Protein AF-A0A150WPD0-F1 (afdb_monomer_lite)

Sequence (134 aa):
MKTRVLIVDDDPDNLEFLSEYIASEDVEIHSVRSEEEALRSLRTQRFSVAFSISSDLQRLKGKVDVFLRLTHPTQPLPHFREPLSSVIGFAELLREGDLSPTEQKKATEVILRNAGVLWRLIGGEKSPPSIGSN

Secondary structure (DSSP, 8-state):
--EEEEEEES-HHHHHHHHHHH--TTEEEEEESSHHHHHHHHHHS--SEEEEE-S-TTTHHHHHHHHHHHH-TTSPPHHHHHHHHHHHHHHHHHHH--S-HHHHHHHHHHHHHHHHHHHHHTT--SS-------

Structure (mmCIF, N/CA/C/O backbone):
data_AF-A0A150WPD0-F1
#
_entry.id   AF-A0A150WPD0-F1
#
loop_
_atom_site.group_PDB
_atom_site.id
_atom_site.type_symbol
_atom_site.label_atom_id
_atom_site.label_alt_id
_atom_site.label_comp_id
_atom_site.label_asym_id
_atom_site.label_entity_id
_atom_site.label_seq_id
_atom_site.pdbx_PDB_ins_code
_atom_site.Cartn_x
_atom_site.Cartn_y
_atom_site.Cartn_z
_atom_site.occupancy
_atom_site.B_iso_or_equiv
_atom_site.auth_seq_id
_atom_site.auth_comp_id
_atom_site.auth_asym_id
_atom_site.auth_atom_id
_atom_site.pdbx_PDB_model_num
ATOM 1 N N . MET A 1 1 ? -6.346 1.572 -28.287 1.00 64.88 1 MET A N 1
ATOM 2 C CA . MET A 1 1 ? -4.883 1.738 -28.458 1.00 64.88 1 MET A CA 1
ATOM 3 C C . MET A 1 1 ? -4.259 1.214 -27.180 1.00 64.88 1 MET A C 1
ATOM 5 O O . MET A 1 1 ? -4.684 1.677 -26.132 1.00 64.88 1 MET A O 1
ATOM 9 N N . LYS A 1 2 ? -3.365 0.219 -27.241 1.00 77.06 2 LYS A N 1
ATOM 10 C CA . LYS A 1 2 ? -2.828 -0.397 -26.019 1.00 77.06 2 LYS A CA 1
ATOM 11 C C . LYS A 1 2 ? -1.873 0.553 -25.297 1.00 77.06 2 LYS A C 1
ATOM 13 O O . LYS A 1 2 ? -1.066 1.232 -25.935 1.00 77.06 2 LYS A O 1
ATOM 18 N N . THR A 1 3 ? -1.976 0.603 -23.977 1.00 79.56 3 THR A N 1
ATOM 19 C CA . THR A 1 3 ? -1.080 1.359 -23.105 1.00 79.56 3 THR A CA 1
ATOM 20 C C . THR A 1 3 ? 0.218 0.581 -22.953 1.00 79.56 3 THR A C 1
ATOM 22 O O . THR A 1 3 ? 0.228 -0.499 -22.371 1.00 79.56 3 THR A O 1
ATOM 25 N N . ARG A 1 4 ? 1.316 1.128 -23.481 1.00 82.31 4 ARG A N 1
ATOM 26 C CA . ARG A 1 4 ? 2.648 0.531 -23.348 1.00 82.31 4 ARG A CA 1
ATOM 27 C C . ARG A 1 4 ? 3.304 0.932 -22.036 1.00 82.31 4 ARG A C 1
ATOM 29 O O . ARG A 1 4 ? 3.493 2.127 -21.788 1.00 82.31 4 ARG A O 1
ATOM 36 N N . VAL A 1 5 ? 3.683 -0.062 -21.246 1.00 84.50 5 VAL A N 1
ATOM 37 C CA . VAL A 1 5 ? 4.271 0.093 -19.917 1.00 84.50 5 VAL A CA 1
ATOM 38 C C . VAL A 1 5 ? 5.663 -0.528 -19.898 1.00 84.50 5 VAL A C 1
ATOM 40 O O . VAL A 1 5 ? 5.812 -1.697 -20.230 1.00 84.50 5 VAL A O 1
ATOM 43 N N . LEU A 1 6 ? 6.672 0.245 -19.497 1.00 82.88 6 LEU A N 1
ATOM 44 C CA . LEU A 1 6 ? 8.021 -0.253 -19.216 1.00 82.88 6 LEU A CA 1
ATOM 45 C C . LEU A 1 6 ? 8.162 -0.513 -17.712 1.00 82.88 6 LEU A C 1
ATOM 47 O O . LEU A 1 6 ? 7.927 0.407 -16.931 1.00 82.88 6 LEU A O 1
ATOM 51 N N . ILE A 1 7 ? 8.574 -1.711 -17.306 1.00 83.00 7 ILE A N 1
ATOM 52 C CA . ILE A 1 7 ? 8.912 -2.047 -15.915 1.00 83.00 7 ILE A CA 1
ATOM 53 C C . ILE A 1 7 ? 10.413 -2.317 -15.825 1.00 83.00 7 ILE A C 1
ATOM 55 O O . ILE A 1 7 ? 10.939 -3.077 -16.629 1.00 83.00 7 ILE A O 1
ATOM 59 N N . VAL A 1 8 ? 11.097 -1.696 -14.865 1.00 78.38 8 VAL A N 1
ATOM 60 C CA . VAL A 1 8 ? 12.533 -1.872 -14.610 1.00 78.38 8 VAL A CA 1
ATOM 61 C C . VAL A 1 8 ? 12.721 -2.337 -13.170 1.00 78.38 8 VAL A C 1
ATOM 63 O O . VAL A 1 8 ? 12.457 -1.555 -12.258 1.00 78.38 8 VAL A O 1
ATOM 66 N N . ASP A 1 9 ? 13.169 -3.571 -12.966 1.00 79.25 9 ASP A N 1
ATOM 67 C CA . ASP A 1 9 ? 13.458 -4.148 -11.642 1.00 79.25 9 ASP A CA 1
ATOM 68 C C . ASP A 1 9 ? 14.550 -5.214 -11.789 1.00 79.25 9 ASP A C 1
ATOM 70 O O . ASP A 1 9 ? 14.498 -6.029 -12.711 1.00 79.25 9 ASP A O 1
ATOM 74 N N . ASP A 1 10 ? 15.568 -5.183 -10.934 1.00 78.56 10 ASP A N 1
ATOM 75 C CA . ASP A 1 10 ? 16.673 -6.143 -10.970 1.00 78.56 10 ASP A CA 1
ATOM 76 C C . ASP A 1 10 ? 16.254 -7.544 -10.485 1.00 78.56 10 ASP A C 1
ATOM 78 O O . ASP A 1 10 ? 16.844 -8.556 -10.911 1.00 78.56 10 ASP A O 1
ATOM 82 N N . ASP A 1 11 ? 15.189 -7.607 -9.684 1.00 79.31 11 ASP A N 1
ATOM 83 C CA . ASP A 1 11 ? 14.575 -8.817 -9.155 1.00 79.31 11 ASP A CA 1
ATOM 84 C C . ASP A 1 11 ? 13.527 -9.400 -10.135 1.00 79.31 11 ASP A C 1
ATOM 86 O O . ASP A 1 11 ? 12.504 -8.770 -10.433 1.00 79.31 11 ASP A O 1
ATOM 90 N N . PRO A 1 12 ? 13.753 -10.616 -10.670 1.00 82.62 12 PRO A N 1
ATOM 91 C CA . PRO A 1 12 ? 12.824 -11.249 -11.600 1.00 82.62 12 PRO A CA 1
ATOM 92 C C . PRO A 1 12 ? 11.469 -11.595 -10.965 1.00 82.62 12 PRO A C 1
ATOM 94 O O . PRO A 1 12 ? 10.465 -11.555 -11.678 1.00 82.62 12 PRO A O 1
ATOM 97 N N . ASP A 1 13 ? 11.420 -11.870 -9.659 1.00 79.06 13 ASP A N 1
ATOM 98 C CA . ASP A 1 13 ? 10.180 -12.243 -8.972 1.00 79.06 13 ASP A CA 1
ATOM 99 C C . ASP A 1 13 ? 9.231 -11.032 -8.900 1.00 79.06 13 ASP A C 1
ATOM 101 O O . ASP A 1 13 ? 8.017 -11.153 -9.089 1.00 79.06 13 ASP A O 1
ATOM 105 N N . ASN A 1 14 ? 9.785 -9.827 -8.722 1.00 73.56 14 ASN A N 1
ATOM 106 C CA . ASN A 1 14 ? 9.021 -8.579 -8.764 1.00 73.56 14 ASN A CA 1
ATOM 107 C C . ASN A 1 14 ? 8.472 -8.289 -10.165 1.00 73.56 14 ASN A C 1
ATOM 109 O O . ASN A 1 14 ? 7.339 -7.816 -10.300 1.00 73.56 14 ASN A O 1
ATOM 113 N N . LEU A 1 15 ? 9.262 -8.560 -11.211 1.00 81.75 15 LEU A N 1
ATOM 114 C CA . LEU A 1 15 ? 8.817 -8.388 -12.594 1.00 81.75 15 LEU A CA 1
ATOM 115 C C . LEU A 1 15 ? 7.657 -9.322 -12.925 1.00 81.75 15 LEU A C 1
ATOM 117 O O . LEU A 1 15 ? 6.704 -8.876 -13.562 1.00 81.75 15 LEU A O 1
ATOM 121 N N . GLU A 1 16 ? 7.726 -10.582 -12.504 1.00 80.75 16 GLU A N 1
ATOM 122 C CA . GLU A 1 16 ? 6.664 -11.566 -12.714 1.00 80.75 16 GLU A CA 1
ATOM 123 C C . GLU A 1 16 ? 5.392 -11.159 -11.967 1.00 80.75 16 GLU A C 1
ATOM 125 O O . GLU A 1 16 ? 4.352 -10.952 -12.596 1.00 80.75 16 GLU A O 1
ATOM 130 N N . PHE A 1 17 ? 5.505 -10.904 -10.659 1.00 74.38 17 PHE A N 1
ATOM 131 C CA . PHE A 1 17 ? 4.385 -10.472 -9.825 1.00 74.38 17 PHE A CA 1
ATOM 132 C C . PHE A 1 17 ? 3.700 -9.218 -10.377 1.00 74.38 17 PHE A C 1
ATOM 134 O O . PHE A 1 17 ? 2.474 -9.165 -10.500 1.00 74.38 17 PHE A O 1
ATOM 141 N N . LEU A 1 18 ? 4.482 -8.192 -10.728 1.00 70.12 18 LEU A N 1
ATOM 142 C CA . LEU A 1 18 ? 3.914 -6.952 -11.237 1.00 70.12 18 LEU A CA 1
ATOM 143 C C . LEU A 1 18 ? 3.288 -7.172 -12.613 1.00 70.12 18 LEU A C 1
ATOM 145 O O . LEU A 1 18 ? 2.188 -6.676 -12.843 1.00 70.12 18 LEU A O 1
ATOM 149 N N . SER A 1 19 ? 3.934 -7.943 -13.493 1.00 79.06 19 SER A N 1
ATOM 150 C CA . SER A 1 19 ? 3.404 -8.236 -14.828 1.00 79.06 19 SER A CA 1
ATOM 151 C C . SER A 1 19 ? 2.053 -8.944 -14.761 1.00 79.06 19 SER A C 1
ATOM 153 O O . SER A 1 19 ? 1.144 -8.556 -15.489 1.00 79.06 19 SER A O 1
ATOM 155 N N . GLU A 1 20 ? 1.890 -9.920 -13.866 1.00 75.56 20 GLU A N 1
ATOM 156 C CA . GLU A 1 20 ? 0.604 -10.583 -13.623 1.00 75.56 20 GLU A CA 1
ATOM 157 C C . GLU A 1 20 ? -0.438 -9.621 -13.047 1.00 75.56 20 GLU A C 1
ATOM 159 O O . GLU A 1 20 ? -1.582 -9.593 -13.500 1.00 75.56 20 GLU A O 1
ATOM 164 N N . TYR A 1 21 ? -0.043 -8.797 -12.075 1.00 70.25 21 TYR A N 1
ATOM 165 C CA . TYR A 1 21 ? -0.955 -7.885 -11.391 1.00 70.25 21 TYR A CA 1
ATOM 166 C C . TYR A 1 21 ? -1.514 -6.789 -12.308 1.00 70.25 21 TYR A C 1
ATOM 168 O O . TYR A 1 21 ? -2.655 -6.357 -12.137 1.00 70.25 21 TYR A O 1
ATOM 176 N N . ILE A 1 22 ? -0.720 -6.329 -13.281 1.00 67.31 22 ILE A N 1
ATOM 177 C CA . ILE A 1 22 ? -1.114 -5.267 -14.220 1.00 67.31 22 ILE A CA 1
ATOM 178 C C . ILE A 1 22 ? -1.530 -5.789 -15.604 1.00 67.31 22 ILE A C 1
ATOM 180 O O . ILE A 1 22 ? -1.863 -4.988 -16.486 1.00 67.31 22 ILE A O 1
ATOM 184 N N . ALA A 1 23 ? -1.526 -7.110 -15.812 1.00 74.69 23 ALA A N 1
ATOM 185 C CA . ALA A 1 23 ? -1.938 -7.726 -17.065 1.00 74.69 23 ALA A CA 1
ATOM 186 C C . ALA A 1 23 ? -3.408 -7.408 -17.376 1.00 74.69 23 ALA A C 1
ATOM 188 O O . ALA A 1 23 ? -4.319 -7.682 -16.597 1.00 74.69 23 ALA A O 1
ATOM 189 N N . SER A 1 24 ? -3.652 -6.836 -18.553 1.00 78.06 24 SER A N 1
ATOM 190 C CA . SER A 1 24 ? -4.996 -6.610 -19.088 1.00 78.06 24 SER A CA 1
ATOM 191 C C . SER A 1 24 ? -4.950 -6.532 -20.613 1.00 78.06 24 SER A C 1
ATOM 193 O O . SER A 1 24 ? -3.890 -6.306 -21.198 1.00 78.06 24 SER A O 1
ATOM 195 N N . GLU A 1 25 ? -6.093 -6.712 -21.281 1.00 77.00 25 GLU A N 1
ATOM 196 C CA . GLU A 1 25 ? -6.158 -6.743 -22.753 1.00 77.00 25 GLU A CA 1
ATOM 197 C C . GLU A 1 25 ? -5.642 -5.450 -23.409 1.00 77.00 25 GLU A C 1
ATOM 199 O O . GLU A 1 25 ? -5.062 -5.489 -24.503 1.00 77.00 25 GLU A O 1
ATOM 204 N N . ASP A 1 26 ? -5.788 -4.324 -22.709 1.00 81.94 26 ASP A N 1
ATOM 205 C CA . ASP A 1 26 ? -5.415 -2.985 -23.161 1.00 81.94 26 ASP A CA 1
ATOM 206 C C . ASP A 1 26 ? -4.010 -2.546 -22.730 1.00 81.94 26 ASP A C 1
ATOM 208 O O . ASP A 1 26 ? -3.607 -1.421 -23.034 1.00 81.94 26 ASP A O 1
ATOM 212 N N . VAL A 1 27 ? -3.242 -3.404 -22.055 1.00 79.12 27 VAL A N 1
ATOM 213 C CA . VAL A 1 27 ? -1.883 -3.096 -21.593 1.00 79.12 27 VAL A CA 1
ATOM 214 C C . VAL A 1 27 ? -0.870 -3.987 -22.307 1.00 79.12 27 VAL A C 1
ATOM 216 O O . VAL A 1 27 ? -1.056 -5.188 -22.474 1.00 79.12 27 VAL A O 1
ATOM 219 N N . GLU A 1 28 ? 0.218 -3.373 -22.759 1.00 86.69 28 GLU A N 1
ATOM 220 C CA . GLU A 1 28 ? 1.385 -4.050 -23.320 1.00 86.69 28 GLU A CA 1
ATOM 221 C C . GLU A 1 28 ? 2.567 -3.789 -22.381 1.00 86.69 28 GLU A C 1
ATOM 223 O O . GLU A 1 28 ? 2.994 -2.644 -22.219 1.00 86.69 28 GLU A O 1
ATOM 228 N N . ILE A 1 29 ? 3.052 -4.844 -21.727 1.00 86.88 29 ILE A N 1
ATOM 229 C CA . ILE A 1 29 ? 4.082 -4.769 -20.687 1.00 86.88 29 ILE A CA 1
ATOM 230 C C . ILE A 1 29 ? 5.436 -5.122 -21.301 1.00 86.88 29 ILE A C 1
ATOM 232 O O . ILE A 1 29 ? 5.575 -6.152 -21.957 1.00 86.88 29 ILE A O 1
ATOM 236 N N . HIS A 1 30 ? 6.438 -4.278 -21.067 1.00 88.88 30 HIS A N 1
ATOM 237 C CA . HIS A 1 30 ? 7.832 -4.508 -21.431 1.00 88.88 30 HIS A CA 1
ATOM 238 C C . HIS A 1 30 ? 8.677 -4.459 -20.161 1.00 88.88 30 HIS A C 1
ATOM 240 O O . HIS A 1 30 ? 8.851 -3.393 -19.576 1.00 88.88 30 HIS A O 1
ATOM 246 N N . SER A 1 31 ? 9.193 -5.602 -19.729 1.00 88.75 31 SER A N 1
ATOM 247 C CA . SER A 1 31 ? 9.970 -5.725 -18.492 1.00 88.75 31 SER A CA 1
ATOM 248 C C . SER A 1 31 ? 11.465 -5.793 -18.803 1.00 88.75 31 SER A C 1
ATOM 250 O O . SER A 1 31 ? 11.876 -6.466 -19.747 1.00 88.75 31 SER A O 1
ATOM 252 N N . VAL A 1 32 ? 12.285 -5.089 -18.030 1.00 86.19 32 VAL A N 1
ATOM 253 C CA . VAL A 1 32 ? 13.749 -5.061 -18.151 1.00 86.19 32 VAL A CA 1
ATOM 254 C C . VAL A 1 32 ? 14.390 -5.101 -16.769 1.00 86.19 32 VAL A C 1
ATOM 256 O O . VAL A 1 32 ? 13.760 -4.722 -15.783 1.00 86.19 32 VAL A O 1
ATOM 259 N N . ARG A 1 33 ? 15.648 -5.542 -16.694 1.00 83.69 33 ARG A N 1
ATOM 260 C CA . ARG A 1 33 ? 16.315 -5.810 -15.408 1.00 83.69 33 ARG A CA 1
ATOM 261 C C . ARG A 1 33 ? 17.416 -4.831 -15.031 1.00 83.69 33 ARG A C 1
ATOM 263 O O . ARG A 1 33 ? 18.072 -4.989 -14.008 1.00 83.69 33 ARG A O 1
ATOM 270 N N . SER A 1 34 ? 17.649 -3.833 -15.873 1.00 75.31 34 SER A N 1
ATOM 271 C CA . SER A 1 34 ? 18.701 -2.844 -15.664 1.00 75.31 34 SER A CA 1
ATOM 272 C C . SER A 1 34 ? 18.325 -1.486 -16.235 1.00 75.31 34 SER A C 1
ATOM 274 O O . SER A 1 34 ? 17.503 -1.361 -17.151 1.00 75.31 34 SER A O 1
ATOM 276 N N . GLU A 1 35 ? 18.967 -0.449 -15.706 1.00 67.38 35 GLU A N 1
ATOM 277 C CA . GLU A 1 35 ? 18.824 0.915 -16.208 1.00 67.38 35 GLU A CA 1
ATOM 278 C C . GLU A 1 35 ? 19.310 1.027 -17.658 1.00 67.38 35 GLU A C 1
ATOM 280 O O . GLU A 1 35 ? 18.690 1.708 -18.478 1.00 67.38 35 GLU A O 1
ATOM 285 N N . GLU A 1 36 ? 20.369 0.305 -18.026 1.00 74.88 36 GLU A N 1
ATOM 286 C CA . GLU A 1 36 ? 20.896 0.284 -19.389 1.00 74.88 36 GLU A CA 1
ATOM 287 C C . GLU A 1 36 ? 19.882 -0.299 -20.381 1.00 74.88 36 GLU A C 1
ATOM 289 O O . GLU A 1 36 ? 19.714 0.219 -21.491 1.00 74.88 36 GLU A O 1
ATOM 294 N N . GLU A 1 37 ? 19.182 -1.369 -19.999 1.00 80.06 37 GLU A N 1
ATOM 295 C CA . GLU A 1 37 ? 18.106 -1.954 -20.802 1.00 80.06 37 GLU A CA 1
ATOM 296 C C . GLU A 1 37 ? 16.886 -1.037 -20.892 1.00 80.06 37 GLU A C 1
ATOM 298 O O . GLU A 1 37 ? 16.285 -0.910 -21.967 1.00 80.06 37 GLU A O 1
ATOM 303 N N . ALA A 1 38 ? 16.558 -0.348 -19.800 1.00 73.06 38 ALA A N 1
ATOM 304 C CA . ALA A 1 38 ? 15.483 0.632 -19.760 1.00 73.06 38 ALA A CA 1
ATOM 305 C C . ALA A 1 38 ? 15.750 1.795 -20.719 1.00 73.06 38 ALA A C 1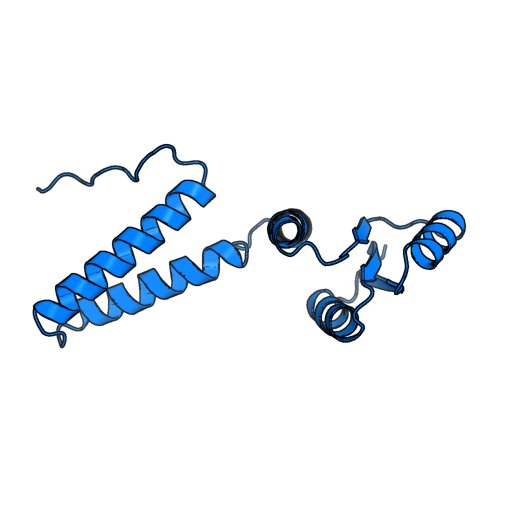
ATOM 307 O O . ALA A 1 38 ? 14.913 2.116 -21.565 1.00 73.06 38 ALA A O 1
ATOM 308 N N . LEU A 1 39 ? 16.946 2.386 -20.651 1.00 70.19 39 LEU A N 1
ATOM 309 C CA . LEU A 1 39 ? 17.364 3.487 -21.517 1.00 70.19 39 LEU A CA 1
ATOM 310 C C . LEU A 1 39 ? 17.415 3.064 -22.986 1.00 70.19 39 LEU A C 1
ATOM 312 O O . LEU A 1 39 ? 16.979 3.810 -23.865 1.00 70.19 39 LEU A O 1
ATOM 316 N N . ARG A 1 40 ? 17.896 1.851 -23.278 1.00 77.69 40 ARG A N 1
ATOM 317 C CA . ARG A 1 40 ? 17.877 1.302 -24.642 1.00 77.69 40 ARG A CA 1
ATOM 318 C C . ARG A 1 40 ? 16.447 1.154 -25.161 1.00 77.69 40 ARG A C 1
ATOM 320 O O . ARG A 1 40 ? 16.176 1.518 -26.306 1.00 77.69 40 ARG A O 1
ATOM 327 N N . SER A 1 41 ? 15.534 0.684 -24.318 1.00 78.00 41 SER A N 1
ATOM 328 C CA . SER A 1 41 ? 14.116 0.536 -24.656 1.00 78.00 41 SER A CA 1
ATOM 329 C C . SER A 1 41 ? 13.463 1.901 -24.891 1.00 78.00 41 SER A C 1
ATOM 331 O O . SER A 1 41 ? 12.856 2.117 -25.932 1.00 78.00 41 SER A O 1
ATOM 333 N N . LEU A 1 42 ? 13.685 2.882 -24.016 1.00 71.88 42 LEU A N 1
ATOM 334 C CA . LEU A 1 42 ? 13.152 4.245 -24.167 1.00 71.88 42 LEU A CA 1
ATOM 335 C C . LEU A 1 42 ? 13.641 4.963 -25.433 1.00 71.88 42 LEU A C 1
ATOM 337 O O . LEU A 1 42 ? 12.941 5.814 -25.977 1.00 71.88 42 LEU A O 1
ATOM 341 N N . ARG A 1 43 ? 14.846 4.637 -25.914 1.00 75.06 43 ARG A N 1
ATOM 342 C CA . ARG A 1 43 ? 15.392 5.195 -27.163 1.00 75.06 43 ARG A CA 1
ATOM 343 C C . ARG A 1 43 ? 14.845 4.524 -28.420 1.00 75.06 43 ARG A C 1
ATOM 345 O O . ARG A 1 43 ? 14.907 5.124 -29.488 1.00 75.06 43 ARG A O 1
ATOM 352 N N . THR A 1 44 ? 14.374 3.285 -28.314 1.00 80.69 44 THR A N 1
ATOM 353 C CA . THR A 1 44 ? 13.944 2.464 -29.460 1.00 80.69 44 THR A CA 1
ATOM 354 C C . THR A 1 44 ? 12.429 2.413 -29.616 1.00 80.69 44 THR A C 1
ATOM 356 O O . THR A 1 44 ? 11.936 2.212 -30.722 1.00 80.69 44 THR A O 1
ATOM 359 N N . GLN A 1 45 ? 11.685 2.641 -28.537 1.00 80.62 45 GLN A N 1
ATOM 360 C CA . GLN A 1 45 ? 10.231 2.573 -28.511 1.00 80.62 45 GLN A CA 1
ATOM 361 C C . GLN A 1 45 ? 9.635 3.627 -27.574 1.00 80.62 45 GLN A C 1
ATOM 363 O O . GLN A 1 45 ? 10.279 4.122 -26.650 1.00 80.62 45 GLN A O 1
ATOM 368 N N . ARG A 1 46 ? 8.375 3.990 -27.833 1.00 74.69 46 ARG A N 1
ATOM 369 C CA . ARG A 1 46 ? 7.640 4.986 -27.049 1.00 74.69 46 ARG A CA 1
ATOM 370 C C . ARG A 1 46 ? 6.748 4.286 -26.028 1.00 74.69 46 ARG A C 1
ATOM 372 O O . ARG A 1 46 ? 5.832 3.558 -26.412 1.00 74.69 46 ARG A O 1
ATOM 379 N N . PHE A 1 47 ? 6.990 4.568 -24.754 1.00 75.06 47 PHE A N 1
ATOM 380 C CA . PHE A 1 47 ? 6.170 4.104 -23.639 1.00 75.06 47 PHE A CA 1
ATOM 381 C C . PHE A 1 47 ? 5.231 5.205 -23.156 1.00 75.06 47 PHE A C 1
ATOM 383 O O . PHE A 1 47 ? 5.596 6.382 -23.157 1.00 75.06 47 PHE A O 1
ATOM 390 N N . SER A 1 48 ? 4.027 4.816 -22.739 1.00 69.62 48 SER A N 1
ATOM 391 C CA . SER A 1 48 ? 3.077 5.722 -22.088 1.00 69.62 48 SER A CA 1
ATOM 392 C C . SER A 1 48 ? 3.440 5.934 -20.618 1.00 69.62 48 SER A C 1
ATOM 394 O O . SER A 1 48 ? 3.206 7.012 -20.080 1.00 69.62 48 SER A O 1
ATOM 396 N N . VAL A 1 49 ? 4.019 4.911 -19.977 1.00 61.19 49 VAL A N 1
ATOM 397 C CA . VAL A 1 49 ? 4.433 4.913 -18.567 1.00 61.19 49 VAL A CA 1
ATOM 398 C C . VAL A 1 49 ? 5.718 4.086 -18.412 1.00 61.19 49 VAL A C 1
ATOM 400 O O . VAL A 1 49 ? 5.853 3.047 -19.057 1.00 61.19 49 VAL A O 1
ATOM 403 N N . ALA A 1 50 ? 6.653 4.532 -17.566 1.00 54.44 50 ALA A N 1
ATOM 404 C CA . ALA A 1 50 ? 7.877 3.800 -17.223 1.00 54.44 50 ALA A CA 1
ATOM 405 C C . ALA A 1 50 ? 8.066 3.717 -15.696 1.00 54.44 50 ALA A C 1
ATOM 407 O O . ALA A 1 50 ? 7.970 4.731 -15.003 1.00 54.44 50 ALA A O 1
ATOM 408 N N . PHE A 1 51 ? 8.353 2.518 -15.186 1.00 59.47 51 PHE A N 1
ATOM 409 C CA . PHE A 1 51 ? 8.572 2.201 -13.774 1.00 59.47 51 PHE A CA 1
ATOM 410 C C . PHE A 1 51 ? 10.022 1.801 -13.535 1.00 59.47 51 PHE A C 1
ATOM 412 O O . PHE A 1 51 ? 10.578 1.043 -14.312 1.00 59.47 51 PHE A O 1
ATOM 419 N N . SER A 1 52 ? 10.615 2.276 -12.441 1.00 51.22 52 SER A N 1
ATOM 420 C CA . SER A 1 52 ? 11.910 1.801 -11.949 1.00 51.22 52 SER A CA 1
ATOM 421 C C . SER A 1 52 ? 11.798 1.473 -10.467 1.00 51.22 52 SER A C 1
ATOM 423 O O . SER A 1 52 ? 11.320 2.309 -9.678 1.00 51.22 52 SER A O 1
ATOM 425 N N . ILE A 1 53 ? 12.188 0.242 -10.149 1.00 56.81 53 ILE A N 1
ATOM 426 C CA . ILE A 1 53 ? 12.050 -0.456 -8.880 1.00 56.81 53 ILE A CA 1
ATOM 427 C C . ILE A 1 53 ? 13.448 -0.975 -8.490 1.00 56.81 53 ILE A C 1
ATOM 429 O O . ILE A 1 53 ? 13.707 -2.164 -8.480 1.00 56.81 53 ILE A O 1
ATOM 433 N N . SER A 1 54 ? 14.394 -0.072 -8.224 1.00 49.91 54 SER A N 1
ATOM 434 C CA . SER A 1 54 ? 15.634 -0.429 -7.525 1.00 49.91 54 SER A CA 1
ATOM 435 C C . SER A 1 54 ? 15.431 -0.217 -6.020 1.00 49.91 54 SER A C 1
ATOM 437 O O . SER A 1 54 ? 15.034 0.870 -5.602 1.00 49.91 54 SER A O 1
ATOM 439 N N . SER A 1 55 ? 15.603 -1.304 -5.258 1.00 45.44 55 SER A N 1
ATOM 440 C CA . SER A 1 55 ? 15.814 -1.554 -3.806 1.00 45.44 55 SER A CA 1
ATOM 441 C C . SER A 1 55 ? 15.396 -0.571 -2.678 1.00 45.44 55 SER A C 1
ATOM 443 O O . SER A 1 55 ? 15.510 -0.935 -1.509 1.00 45.44 55 SER A O 1
ATOM 445 N N . ASP A 1 56 ? 14.852 0.620 -2.928 1.00 46.06 56 ASP A N 1
ATOM 446 C CA . ASP A 1 56 ? 14.376 1.548 -1.893 1.00 46.06 56 ASP A CA 1
ATOM 447 C C . ASP A 1 56 ? 12.865 1.372 -1.651 1.00 46.06 56 ASP A C 1
ATOM 449 O O . ASP A 1 56 ? 12.027 2.130 -2.154 1.00 46.06 56 ASP A O 1
ATOM 453 N N . LEU A 1 57 ? 12.493 0.385 -0.826 1.00 44.78 57 LEU A N 1
ATOM 454 C CA . LEU A 1 57 ? 11.098 0.017 -0.507 1.00 44.78 57 LEU A CA 1
ATOM 455 C C . LEU A 1 57 ? 10.226 1.166 0.064 1.00 44.78 57 LEU A C 1
ATOM 457 O O . LEU A 1 57 ? 9.001 1.059 0.103 1.00 44.78 57 LEU A O 1
ATOM 461 N N . GLN A 1 58 ? 10.819 2.293 0.476 1.00 44.41 58 GLN A N 1
ATOM 462 C CA . GLN A 1 58 ? 10.095 3.499 0.914 1.00 44.41 58 GLN A CA 1
ATOM 463 C C . GLN A 1 58 ? 9.540 4.337 -0.254 1.00 44.41 58 GLN A C 1
ATOM 465 O O . GLN A 1 58 ? 8.562 5.064 -0.085 1.00 44.41 58 GLN A O 1
ATOM 470 N N . ARG A 1 59 ? 10.114 4.232 -1.461 1.00 47.31 59 ARG A N 1
ATOM 471 C CA . ARG A 1 59 ? 9.642 4.960 -2.658 1.00 47.31 59 ARG A CA 1
ATOM 472 C C . ARG A 1 59 ? 8.544 4.214 -3.426 1.00 47.31 59 ARG A C 1
ATOM 474 O O . ARG A 1 59 ? 7.920 4.804 -4.309 1.00 47.31 59 ARG A O 1
ATOM 481 N N . LEU A 1 60 ? 8.297 2.944 -3.093 1.00 42.72 60 LEU A N 1
ATOM 482 C CA . LEU A 1 60 ? 7.409 2.055 -3.847 1.00 42.72 60 LEU A CA 1
ATOM 483 C C . LEU A 1 60 ? 5.920 2.298 -3.571 1.00 42.72 60 LEU A C 1
ATOM 485 O O . LEU A 1 60 ? 5.128 2.282 -4.511 1.00 42.72 60 LEU A O 1
ATOM 489 N N . LYS A 1 61 ? 5.537 2.624 -2.326 1.00 45.62 61 LYS A N 1
ATOM 490 C CA . LYS A 1 61 ? 4.130 2.926 -1.994 1.00 45.62 61 LYS A CA 1
ATOM 491 C C . LYS A 1 61 ? 3.601 4.087 -2.838 1.00 45.62 61 LYS A C 1
ATOM 493 O O . LYS A 1 61 ? 2.627 3.922 -3.559 1.00 45.62 61 LYS A O 1
ATOM 498 N N . GLY A 1 62 ? 4.334 5.202 -2.886 1.00 48.12 62 GLY A N 1
ATOM 499 C CA . GLY A 1 62 ? 3.915 6.383 -3.647 1.00 48.12 62 GLY A CA 1
ATOM 500 C C . GLY A 1 62 ? 3.793 6.162 -5.163 1.00 48.12 62 GLY A C 1
ATOM 501 O O . GLY A 1 62 ? 2.920 6.751 -5.792 1.00 48.12 62 GLY A O 1
ATOM 502 N N . LYS A 1 63 ? 4.628 5.307 -5.772 1.00 49.00 63 LYS A N 1
ATOM 503 C CA . LYS A 1 63 ? 4.583 5.034 -7.224 1.00 49.00 63 LYS A CA 1
ATOM 504 C C . LYS A 1 63 ? 3.443 4.084 -7.608 1.00 49.00 63 LYS A C 1
ATOM 506 O O . LYS A 1 63 ? 2.769 4.330 -8.608 1.00 49.00 63 LYS A O 1
ATOM 511 N N . VAL A 1 64 ? 3.204 3.045 -6.804 1.00 50.72 64 VAL A N 1
ATOM 512 C CA . VAL A 1 64 ? 2.051 2.142 -6.965 1.00 50.72 64 VAL A CA 1
ATOM 513 C C . VAL A 1 64 ? 0.747 2.909 -6.754 1.00 50.72 64 VAL A C 1
ATOM 515 O O . VAL A 1 64 ? -0.198 2.741 -7.519 1.00 50.72 64 VAL A O 1
ATOM 518 N N . ASP A 1 65 ? 0.723 3.826 -5.791 1.00 51.72 65 ASP A N 1
ATOM 519 C CA . ASP A 1 65 ? -0.435 4.668 -5.505 1.00 51.72 65 ASP A CA 1
ATOM 520 C C . ASP A 1 65 ? -0.794 5.597 -6.665 1.00 51.72 65 ASP A C 1
ATOM 522 O O . ASP A 1 65 ? -1.960 5.681 -7.053 1.00 51.72 65 ASP A O 1
ATOM 526 N N . VAL A 1 66 ? 0.203 6.260 -7.263 1.00 54.31 66 VAL A N 1
ATOM 527 C CA . VAL A 1 66 ? 0.006 7.090 -8.463 1.00 54.31 66 VAL A CA 1
ATOM 528 C C . VAL A 1 66 ? -0.520 6.246 -9.622 1.00 54.31 66 VAL A C 1
ATOM 530 O O . VAL A 1 66 ? -1.450 6.664 -10.305 1.00 54.31 66 VAL A O 1
ATOM 533 N N . PHE A 1 67 ? 0.028 5.051 -9.834 1.00 56.12 67 PHE A N 1
ATOM 534 C CA . PHE A 1 67 ? -0.413 4.171 -10.913 1.00 56.12 67 PHE A CA 1
ATOM 535 C C . PHE A 1 67 ? -1.851 3.683 -10.723 1.00 56.12 67 PHE A C 1
ATOM 537 O O . PHE A 1 67 ? -2.679 3.883 -11.609 1.00 56.12 67 PHE A O 1
ATOM 544 N N . LEU A 1 68 ? -2.172 3.123 -9.556 1.00 53.81 68 LEU A N 1
ATOM 545 C CA . LEU A 1 68 ? -3.519 2.652 -9.238 1.00 53.81 68 LEU A CA 1
ATOM 546 C C . LEU A 1 68 ? -4.539 3.789 -9.270 1.00 53.81 68 LEU A C 1
ATOM 548 O O . LEU A 1 68 ? -5.688 3.576 -9.641 1.00 53.81 68 LEU A O 1
ATOM 552 N N . ARG A 1 69 ? -4.123 5.021 -8.964 1.00 60.16 69 ARG A N 1
ATOM 553 C CA . ARG A 1 69 ? -4.978 6.197 -9.123 1.00 60.16 69 ARG A CA 1
ATOM 554 C C . ARG A 1 69 ? -5.281 6.525 -10.585 1.00 60.16 69 ARG A C 1
ATOM 556 O O . ARG A 1 69 ? -6.373 7.011 -10.865 1.00 60.16 69 ARG A O 1
ATOM 563 N N . LEU A 1 70 ? -4.341 6.285 -11.497 1.00 53.22 70 LEU A N 1
ATOM 564 C CA . LEU A 1 70 ? -4.512 6.542 -12.929 1.00 53.22 70 LEU A CA 1
ATOM 565 C C . LEU A 1 70 ? -5.296 5.426 -13.632 1.00 53.22 70 LEU A C 1
ATOM 567 O O . LEU A 1 70 ? -6.093 5.723 -14.517 1.00 53.22 70 LEU A O 1
ATOM 571 N N . THR A 1 71 ? -5.097 4.164 -13.244 1.00 49.47 71 THR A N 1
ATOM 572 C CA . THR A 1 71 ? -5.755 3.003 -13.873 1.00 49.47 71 THR A CA 1
ATOM 573 C C . THR A 1 71 ? -7.070 2.606 -13.202 1.00 49.47 71 THR A C 1
ATOM 575 O O . THR A 1 71 ? -7.981 2.120 -13.871 1.00 49.47 71 THR A O 1
ATOM 578 N N . HIS A 1 72 ? -7.213 2.856 -11.898 1.00 59.09 72 HIS A N 1
ATOM 579 C CA . HIS A 1 72 ? -8.381 2.491 -11.091 1.00 59.09 72 HIS A CA 1
ATOM 580 C C . HIS A 1 72 ? -8.817 3.647 -10.167 1.00 59.09 72 HIS A C 1
ATOM 582 O O . HIS A 1 72 ? -8.829 3.507 -8.942 1.00 59.09 72 HIS A O 1
ATOM 588 N N . PRO A 1 73 ? -9.230 4.804 -10.721 1.00 60.00 73 PRO A N 1
ATOM 589 C CA . PRO A 1 73 ? -9.422 6.048 -9.965 1.00 60.00 73 PRO A CA 1
ATOM 590 C C . PRO A 1 73 ? -10.480 5.975 -8.854 1.00 60.00 73 PRO A C 1
ATOM 592 O O . PRO A 1 73 ? -10.444 6.787 -7.925 1.00 60.00 73 PRO A O 1
ATOM 595 N N . THR A 1 74 ? -11.415 5.028 -8.950 1.00 67.00 74 THR A N 1
ATOM 596 C CA . THR A 1 74 ? -12.526 4.822 -8.011 1.00 67.00 74 THR A CA 1
ATOM 597 C C . THR A 1 74 ? -12.249 3.756 -6.952 1.00 67.00 74 THR A C 1
ATOM 599 O O . THR A 1 74 ? -13.029 3.640 -6.007 1.00 67.00 74 THR A O 1
ATOM 602 N N . GLN A 1 75 ? -11.167 2.981 -7.078 1.00 60.91 75 GLN A N 1
ATOM 603 C CA . GLN A 1 75 ? -10.830 1.944 -6.105 1.00 60.91 75 GLN A CA 1
ATOM 604 C C . GLN A 1 75 ? -9.953 2.507 -4.973 1.00 60.91 75 GLN A C 1
ATOM 606 O O . GLN A 1 75 ? -9.072 3.334 -5.226 1.00 60.91 75 GLN A O 1
ATOM 611 N N . PRO A 1 76 ? -10.158 2.068 -3.716 1.00 62.19 76 PRO A N 1
ATOM 612 C CA . PRO A 1 76 ? -9.263 2.420 -2.624 1.00 62.19 76 PRO A CA 1
ATOM 613 C C . PRO A 1 76 ? -7.889 1.779 -2.834 1.00 62.19 76 PRO A C 1
ATOM 615 O O . PRO A 1 76 ? -7.791 0.585 -3.128 1.00 62.19 76 PRO A O 1
ATOM 618 N N . LEU A 1 77 ? -6.828 2.569 -2.647 1.00 64.50 77 LEU A N 1
ATOM 619 C CA . LEU A 1 77 ? -5.455 2.094 -2.818 1.00 64.50 77 LEU A CA 1
ATOM 620 C C . LEU A 1 77 ? -5.138 0.982 -1.790 1.00 64.50 77 LEU A C 1
ATOM 622 O O . LEU A 1 77 ? -5.714 0.980 -0.698 1.00 64.50 77 LEU A O 1
ATOM 626 N N . PRO A 1 78 ? -4.230 0.032 -2.087 1.00 64.81 78 PRO A N 1
ATOM 627 C CA . PRO A 1 78 ? -3.959 -1.134 -1.242 1.00 64.81 78 PRO A CA 1
ATOM 628 C C . PRO A 1 78 ? -3.631 -0.773 0.209 1.00 64.81 78 PRO A C 1
ATOM 630 O O . PRO A 1 78 ? -4.128 -1.402 1.141 1.00 64.81 78 PRO A O 1
ATOM 633 N N . HIS A 1 79 ? -2.900 0.323 0.409 1.00 70.12 79 HIS A N 1
ATOM 634 C CA . HIS A 1 79 ? -2.521 0.817 1.728 1.00 70.12 79 HIS A CA 1
ATOM 635 C C . HIS A 1 79 ? -3.689 1.447 2.526 1.00 70.12 79 HIS A C 1
ATOM 637 O O . HIS A 1 79 ? -3.540 1.694 3.720 1.00 70.12 79 HIS A O 1
ATOM 643 N N . PHE A 1 80 ? -4.855 1.679 1.906 1.00 74.19 80 PHE A N 1
ATOM 644 C CA . PHE A 1 80 ? -6.116 1.945 2.613 1.00 74.19 80 PHE A CA 1
ATOM 645 C C . PHE A 1 80 ? -6.823 0.654 3.020 1.00 74.19 80 PHE A C 1
ATOM 647 O O . PHE A 1 80 ? -7.468 0.616 4.065 1.00 74.19 80 PHE A O 1
ATOM 654 N N . ARG A 1 81 ? -6.717 -0.405 2.207 1.00 73.38 81 ARG A N 1
ATOM 655 C CA . ARG A 1 81 ? -7.457 -1.657 2.416 1.00 73.38 81 ARG A CA 1
ATOM 656 C C . ARG A 1 81 ? -6.994 -2.383 3.675 1.00 73.38 81 ARG A C 1
ATOM 658 O O . ARG A 1 81 ? -7.835 -2.816 4.446 1.00 73.38 81 ARG A O 1
ATOM 665 N N . GLU A 1 82 ? -5.691 -2.469 3.921 1.00 77.19 82 GLU A N 1
ATOM 666 C CA . GLU A 1 82 ? -5.125 -3.157 5.094 1.00 77.19 82 GLU A CA 1
ATOM 667 C C . GLU A 1 82 ? -5.616 -2.585 6.443 1.00 77.19 82 GLU A C 1
ATOM 669 O O . GLU A 1 82 ? -6.213 -3.334 7.227 1.00 77.19 82 GLU A O 1
ATOM 674 N N . PRO A 1 83 ? -5.435 -1.279 6.744 1.00 81.00 83 PRO A N 1
ATOM 675 C CA . PRO A 1 83 ? -5.934 -0.716 7.994 1.00 81.00 83 PRO A CA 1
ATOM 676 C C . PRO A 1 83 ? -7.467 -0.722 8.060 1.00 81.00 83 PRO A C 1
ATOM 678 O O . PRO A 1 83 ? -8.009 -0.920 9.145 1.00 81.00 83 PRO A O 1
ATOM 681 N N . LEU A 1 84 ? -8.171 -0.566 6.930 1.00 83.12 84 LEU A N 1
ATOM 682 C CA . LEU A 1 84 ? -9.636 -0.605 6.889 1.00 83.12 84 LEU A CA 1
ATOM 683 C C . LEU A 1 84 ? -10.192 -2.003 7.194 1.00 83.12 84 LEU A C 1
ATOM 685 O O . LEU A 1 84 ? -11.085 -2.124 8.028 1.00 83.12 84 LEU A O 1
ATOM 689 N N . SER A 1 85 ? -9.641 -3.056 6.588 1.00 82.31 85 SER A N 1
ATOM 690 C CA . SER A 1 85 ? -10.026 -4.446 6.868 1.00 82.31 85 SER A CA 1
ATOM 691 C C . SER A 1 85 ? -9.814 -4.796 8.339 1.00 82.31 85 SER A C 1
ATOM 693 O O . SER A 1 85 ? -10.658 -5.446 8.948 1.00 82.31 85 SER A O 1
ATOM 695 N N . SER A 1 86 ? -8.718 -4.317 8.938 1.00 90.75 86 SER A N 1
ATOM 696 C CA . SER A 1 86 ? -8.473 -4.510 10.367 1.00 90.75 86 SER A CA 1
ATOM 697 C C . SER A 1 86 ? -9.495 -3.769 11.237 1.00 90.75 86 SER A C 1
ATOM 699 O O . SER A 1 86 ? -9.985 -4.349 12.202 1.00 90.75 86 SER A O 1
ATOM 701 N N . VAL A 1 87 ? -9.852 -2.522 10.900 1.00 93.06 87 VAL A N 1
ATOM 702 C CA . VAL A 1 87 ? -10.912 -1.777 11.607 1.00 93.06 87 VAL A CA 1
ATOM 703 C C . VAL A 1 87 ? -12.245 -2.523 11.540 1.00 93.06 87 VAL A C 1
ATOM 705 O O . VAL A 1 87 ? -12.886 -2.687 12.574 1.00 93.06 87 VAL A O 1
ATOM 708 N N . ILE A 1 88 ? -12.635 -3.000 10.354 1.00 90.44 88 ILE A N 1
ATOM 709 C CA . ILE A 1 88 ? -13.887 -3.741 10.153 1.00 90.44 88 ILE A CA 1
ATOM 710 C C . ILE A 1 88 ? -13.892 -5.017 10.998 1.00 90.44 88 ILE A C 1
ATOM 712 O O . ILE A 1 88 ? -14.808 -5.200 11.792 1.00 90.44 88 ILE A O 1
ATOM 716 N N . GLY A 1 89 ? -12.845 -5.843 10.910 1.00 90.31 89 GLY A N 1
ATOM 717 C CA . GLY A 1 89 ? -12.792 -7.112 11.639 1.00 90.31 89 GLY A CA 1
ATOM 718 C C . GLY A 1 89 ? -12.880 -6.940 13.159 1.00 90.31 89 GLY A C 1
ATOM 719 O O . GLY A 1 89 ? -13.648 -7.632 13.818 1.00 90.31 89 GLY A O 1
ATOM 720 N N . PHE A 1 90 ? -12.160 -5.973 13.740 1.00 95.00 90 PHE A N 1
ATOM 721 C CA . PHE A 1 90 ? -12.267 -5.718 15.183 1.00 95.00 90 PHE A CA 1
ATOM 722 C C . PHE A 1 90 ? -13.608 -5.091 15.587 1.00 95.00 90 PHE A C 1
ATOM 724 O O . PHE A 1 90 ? -14.087 -5.361 16.687 1.00 95.00 90 PHE A O 1
ATOM 731 N N . ALA A 1 91 ? -14.227 -4.277 14.727 1.00 95.25 91 ALA A N 1
ATOM 732 C CA . ALA A 1 91 ? -15.561 -3.739 14.985 1.00 95.25 91 ALA A CA 1
ATOM 733 C C . ALA A 1 91 ? -16.632 -4.842 14.960 1.00 95.25 91 ALA A C 1
ATOM 735 O O . ALA A 1 91 ? -17.552 -4.816 15.775 1.00 95.25 91 ALA A O 1
ATOM 736 N N . GLU A 1 92 ? -16.498 -5.828 14.070 1.00 95.19 92 GLU A N 1
ATOM 737 C CA . GLU A 1 92 ? -17.367 -7.007 14.033 1.00 95.19 92 GLU A CA 1
ATOM 738 C C . GLU A 1 92 ? -17.217 -7.856 15.299 1.00 95.19 92 GLU A C 1
ATOM 740 O O . GLU A 1 92 ? -18.227 -8.144 15.937 1.00 95.19 92 GLU A O 1
ATOM 745 N N . LEU A 1 93 ? -15.983 -8.132 15.738 1.00 91.75 93 LEU A N 1
ATOM 746 C CA . LEU A 1 93 ? -15.725 -8.856 16.992 1.00 91.75 93 LEU A CA 1
ATOM 747 C C . LEU A 1 93 ? -16.306 -8.134 18.221 1.00 91.75 93 LEU A C 1
ATOM 749 O O . LEU A 1 93 ? -16.864 -8.760 19.118 1.00 91.75 93 LEU A O 1
ATOM 753 N N . LEU A 1 94 ? -16.204 -6.801 18.272 1.00 94.44 94 LEU A N 1
ATOM 754 C CA . LEU A 1 94 ? -16.829 -6.006 19.336 1.00 94.44 94 LEU A CA 1
ATOM 755 C C . LEU A 1 94 ? -18.360 -6.077 19.287 1.00 94.44 94 LEU A C 1
ATOM 757 O O . LEU A 1 94 ? -18.998 -6.109 20.337 1.00 94.44 94 LEU A O 1
ATOM 761 N N . ARG A 1 95 ? -18.950 -6.096 18.086 1.00 94.62 95 ARG A N 1
ATOM 762 C CA . ARG A 1 95 ? -20.403 -6.192 17.884 1.00 94.62 95 ARG A CA 1
ATOM 763 C C . ARG A 1 95 ? -20.955 -7.556 18.297 1.00 94.62 95 ARG A C 1
ATOM 765 O O . ARG A 1 95 ? -22.076 -7.608 18.792 1.00 94.62 95 ARG A O 1
ATOM 772 N N . GLU A 1 96 ? -20.201 -8.630 18.080 1.00 93.75 96 GLU A N 1
ATOM 773 C CA . GLU A 1 96 ? -20.580 -9.991 18.486 1.00 93.75 96 GLU A CA 1
ATOM 774 C C . GLU A 1 96 ? -20.697 -10.128 20.010 1.00 93.75 96 GLU A C 1
ATOM 776 O O . GLU A 1 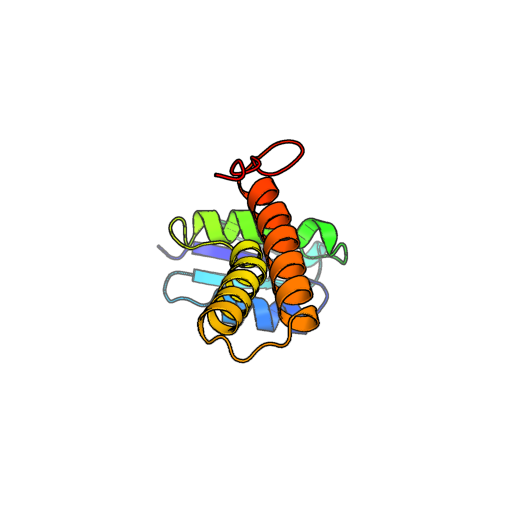96 ? -21.539 -10.877 20.492 1.00 93.75 96 GLU A O 1
ATOM 781 N N . GLY A 1 97 ? -19.931 -9.341 20.773 1.00 88.94 97 GLY A N 1
ATOM 782 C CA . GLY A 1 97 ? -20.077 -9.235 22.229 1.00 88.94 97 GLY A CA 1
ATOM 783 C C . GLY A 1 97 ? -19.387 -10.340 23.035 1.00 88.94 97 GLY A C 1
ATOM 784 O O . GLY A 1 97 ? -19.386 -10.268 24.262 1.00 88.94 97 GLY A O 1
ATOM 785 N N . ASP A 1 98 ? -18.730 -11.294 22.373 1.00 89.81 98 ASP A N 1
ATOM 786 C CA . ASP A 1 98 ? -18.074 -12.456 22.998 1.00 89.81 98 ASP A CA 1
ATOM 787 C C . ASP A 1 98 ? -16.646 -12.174 23.515 1.00 89.81 98 ASP A C 1
ATOM 789 O O . ASP A 1 98 ? -15.917 -13.080 23.919 1.00 89.81 98 ASP A O 1
ATOM 793 N N . LEU A 1 99 ? -16.227 -10.907 23.526 1.00 92.44 99 LEU A N 1
ATOM 794 C CA . LEU A 1 99 ? -14.905 -10.490 23.992 1.00 92.44 99 LEU A CA 1
ATOM 795 C C . LEU A 1 99 ? -14.907 -10.167 25.488 1.00 92.44 99 LEU A C 1
ATOM 797 O O . LEU A 1 99 ? -15.764 -9.423 25.976 1.00 92.44 99 LEU A O 1
ATOM 801 N N . SER A 1 100 ? -13.878 -10.622 26.207 1.00 95.38 100 SER A N 1
ATOM 802 C CA . SER A 1 100 ? -13.627 -10.184 27.583 1.00 95.38 100 SER A CA 1
ATOM 803 C C . SER A 1 100 ? -13.354 -8.670 27.653 1.00 95.38 100 SER A C 1
ATOM 805 O O . SER A 1 100 ? -12.909 -8.076 26.666 1.00 95.38 100 SER A O 1
ATOM 807 N N . PRO A 1 101 ? -13.513 -8.014 28.820 1.00 94.38 101 PRO A N 1
ATOM 808 C CA . PRO A 1 101 ? -13.248 -6.576 28.954 1.00 94.38 101 PRO A CA 1
ATOM 809 C C . PRO A 1 101 ? -11.845 -6.150 28.486 1.00 94.38 101 PRO A C 1
ATOM 811 O O . PRO A 1 101 ? -11.659 -5.075 27.913 1.00 94.38 101 PRO A O 1
ATOM 814 N N . THR A 1 102 ? -10.845 -7.009 28.692 1.00 93.62 102 THR A N 1
ATOM 815 C CA . THR A 1 102 ? -9.463 -6.767 28.256 1.00 93.62 102 THR A CA 1
ATOM 816 C C . THR A 1 102 ? -9.329 -6.841 26.733 1.00 93.62 102 THR A C 1
ATOM 818 O O . THR A 1 102 ? -8.645 -6.012 26.130 1.00 93.62 102 THR A O 1
ATOM 821 N N . GLU A 1 103 ? -9.993 -7.804 26.095 1.00 92.81 103 GLU A N 1
ATOM 822 C CA . GLU A 1 103 ? -9.999 -7.957 24.637 1.00 92.81 103 GLU A CA 1
ATOM 823 C C . GLU A 1 103 ? -10.789 -6.842 23.959 1.00 92.81 103 GLU A C 1
ATOM 825 O O . GLU A 1 103 ? -10.329 -6.309 22.953 1.00 92.81 103 GLU A O 1
ATOM 830 N N . GLN A 1 104 ? -11.908 -6.412 24.549 1.00 95.50 104 GLN A N 1
ATOM 831 C CA . GLN A 1 104 ? -12.674 -5.258 24.076 1.00 95.50 104 GLN A CA 1
ATOM 832 C C . GLN A 1 104 ? -11.824 -3.985 24.070 1.00 95.50 104 GLN A C 1
ATOM 834 O O . GLN A 1 104 ? -11.788 -3.250 23.077 1.00 95.50 104 GLN A O 1
ATOM 839 N N . LYS A 1 105 ? -11.080 -3.740 25.156 1.00 93.38 105 LYS A N 1
ATOM 840 C CA . LYS A 1 105 ? -10.152 -2.607 25.239 1.00 93.38 105 LYS A CA 1
ATOM 841 C C . LYS A 1 105 ? -9.079 -2.687 24.150 1.00 93.38 105 LYS A C 1
ATOM 843 O O . LYS A 1 105 ? -8.862 -1.711 23.436 1.00 93.38 105 LYS A O 1
ATOM 848 N N . LYS A 1 106 ? -8.460 -3.857 23.965 1.00 91.94 106 LYS A N 1
ATOM 849 C CA . LYS A 1 106 ? -7.433 -4.074 22.934 1.00 91.94 106 LYS A CA 1
ATOM 850 C C . LYS A 1 106 ? -7.983 -3.900 21.514 1.00 91.94 106 LYS A C 1
ATOM 852 O O . LYS A 1 106 ? -7.338 -3.258 20.689 1.00 91.94 106 LYS A O 1
ATOM 857 N N . ALA A 1 107 ? -9.169 -4.434 21.227 1.00 91.75 107 ALA A N 1
ATOM 858 C CA . ALA A 1 107 ? -9.844 -4.260 19.943 1.00 91.75 107 ALA A CA 1
ATOM 859 C C . ALA A 1 107 ? -10.101 -2.771 19.659 1.00 91.75 107 ALA A C 1
ATOM 861 O O . ALA A 1 107 ? -9.772 -2.279 18.579 1.00 91.75 107 ALA A O 1
ATOM 862 N N . THR A 1 108 ? -10.577 -2.029 20.663 1.00 94.69 108 THR A N 1
ATOM 863 C CA . THR A 1 108 ? -10.796 -0.576 20.575 1.00 94.69 108 THR A CA 1
ATOM 864 C C . THR A 1 108 ? -9.494 0.182 20.292 1.00 94.69 108 THR A C 1
ATOM 866 O O . THR A 1 108 ? -9.456 1.046 19.417 1.00 94.69 108 THR A O 1
ATOM 869 N N . GLU A 1 109 ? -8.396 -0.16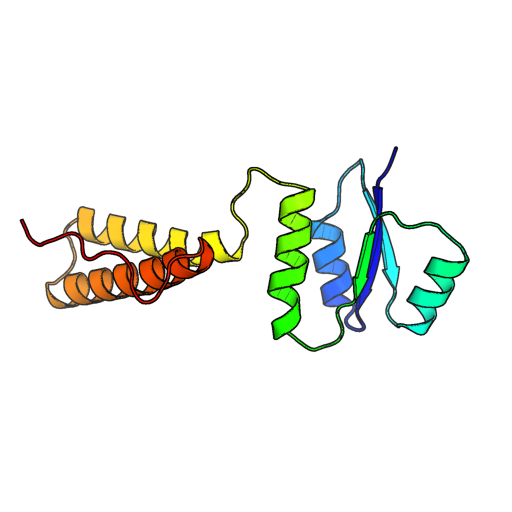3 20.969 1.00 93.94 109 GLU A N 1
ATOM 870 C CA . GLU A 1 109 ? -7.075 0.437 20.730 1.00 93.94 109 GLU A CA 1
ATOM 871 C C . GLU A 1 109 ? -6.565 0.180 19.301 1.00 93.94 109 GLU A C 1
ATOM 873 O O . GLU A 1 109 ? -6.044 1.094 18.653 1.00 93.94 109 GLU A O 1
ATOM 878 N N . VAL A 1 110 ? -6.743 -1.039 18.773 1.00 92.25 110 VAL A N 1
ATOM 879 C CA . VAL A 1 110 ? -6.349 -1.375 17.395 1.00 92.25 110 VAL A CA 1
ATOM 880 C C . VAL A 1 110 ? -7.172 -0.587 16.378 1.00 92.25 110 VAL A C 1
ATOM 882 O O . VAL A 1 110 ? -6.595 -0.030 15.437 1.00 92.25 110 VAL A O 1
ATOM 885 N N . ILE A 1 111 ? -8.488 -0.485 16.587 1.00 94.25 111 ILE A N 1
ATOM 886 C CA . ILE A 1 111 ? -9.382 0.320 15.747 1.00 94.25 111 ILE A CA 1
ATOM 887 C C . ILE A 1 111 ? -8.915 1.777 15.723 1.00 94.25 111 ILE A C 1
ATOM 889 O O . ILE A 1 111 ? -8.69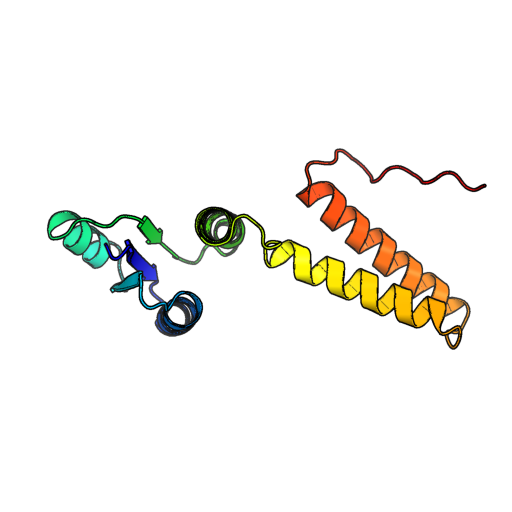3 2.324 14.644 1.00 94.25 111 ILE A O 1
ATOM 893 N N . LEU A 1 112 ? -8.697 2.393 16.888 1.00 92.75 112 LEU A N 1
ATOM 894 C CA . LEU A 1 112 ? -8.283 3.797 16.985 1.00 92.75 112 LEU A CA 1
ATOM 895 C C . LEU A 1 112 ? -6.915 4.045 16.339 1.00 92.75 112 LEU A C 1
ATOM 897 O O . LEU A 1 112 ? -6.734 5.029 15.618 1.00 92.75 112 LEU A O 1
ATOM 901 N N . ARG A 1 113 ? -5.957 3.132 16.537 1.00 90.69 113 ARG A N 1
ATOM 902 C CA . ARG A 1 113 ? -4.637 3.208 15.898 1.00 90.69 113 ARG A CA 1
ATOM 903 C C . ARG A 1 113 ? -4.754 3.181 14.372 1.00 90.69 113 ARG A C 1
ATOM 905 O O . ARG A 1 113 ? -4.159 4.029 13.707 1.00 90.69 113 ARG A O 1
ATOM 912 N N . ASN A 1 114 ? -5.508 2.233 13.816 1.00 89.75 114 ASN A N 1
ATOM 913 C CA . ASN A 1 114 ? -5.666 2.095 12.365 1.00 89.75 114 ASN A CA 1
ATOM 914 C C . ASN A 1 114 ? -6.505 3.232 11.762 1.00 89.75 114 ASN A C 1
ATOM 916 O O . ASN A 1 114 ? -6.157 3.740 10.696 1.00 89.75 114 ASN A O 1
ATOM 920 N N . ALA A 1 115 ? -7.535 3.708 12.465 1.00 89.62 115 ALA A N 1
ATOM 921 C CA . ALA A 1 115 ? -8.287 4.903 12.086 1.00 89.62 115 ALA A CA 1
ATOM 922 C C . ALA A 1 115 ? -7.379 6.143 12.017 1.00 89.62 115 ALA A C 1
ATOM 924 O O . ALA A 1 115 ? -7.482 6.931 11.082 1.00 89.62 115 ALA A O 1
ATOM 925 N N . GLY A 1 116 ? -6.425 6.284 12.944 1.00 86.44 116 GLY A N 1
ATOM 926 C CA . GLY A 1 116 ? -5.415 7.344 12.895 1.00 86.44 116 GLY A CA 1
ATOM 927 C C . GLY A 1 116 ? -4.453 7.232 11.704 1.00 86.44 116 GLY A C 1
ATOM 928 O O . GLY A 1 116 ? -4.012 8.252 11.177 1.00 86.44 116 GLY A O 1
ATOM 929 N N . VAL A 1 117 ? -4.129 6.018 11.246 1.00 84.81 117 VAL A N 1
ATOM 930 C CA . VAL A 1 117 ? -3.365 5.813 9.999 1.00 84.81 117 VAL A CA 1
ATOM 931 C C . VAL A 1 117 ? -4.195 6.262 8.796 1.00 84.81 117 VAL A C 1
ATOM 933 O O . VAL A 1 117 ? -3.722 7.082 8.012 1.00 84.81 117 VAL A O 1
ATOM 936 N N . LEU A 1 118 ? -5.444 5.798 8.693 1.00 84.25 118 LEU A N 1
ATOM 937 C CA . LEU A 1 118 ? -6.379 6.180 7.629 1.00 84.25 118 LEU A CA 1
ATOM 938 C C . LEU A 1 118 ? -6.626 7.695 7.580 1.00 84.25 118 LEU A C 1
ATOM 940 O O . LEU A 1 118 ? -6.627 8.276 6.499 1.00 84.25 118 LEU A O 1
ATOM 944 N N . TRP A 1 119 ? -6.756 8.346 8.740 1.00 86.25 119 TRP A N 1
ATOM 945 C CA . TRP A 1 119 ? -6.906 9.800 8.856 1.00 86.25 119 TRP A CA 1
ATOM 946 C C . TRP A 1 119 ? -5.754 10.557 8.191 1.00 86.25 119 TRP A C 1
ATOM 948 O O . TRP A 1 119 ? -5.980 11.508 7.448 1.00 86.25 119 TRP A O 1
ATOM 958 N N . ARG A 1 120 ? -4.511 10.108 8.397 1.00 78.75 120 ARG A N 1
ATOM 959 C CA . ARG A 1 120 ? -3.342 10.726 7.754 1.00 78.75 120 ARG A CA 1
ATOM 960 C C . ARG A 1 120 ? -3.317 10.473 6.249 1.00 78.75 120 ARG A C 1
ATOM 962 O O . ARG A 1 120 ? -2.957 11.372 5.498 1.00 78.75 120 ARG A O 1
ATOM 969 N N . LEU A 1 121 ? -3.728 9.282 5.806 1.00 76.69 121 LEU A N 1
ATOM 970 C CA . LEU A 1 121 ? -3.770 8.925 4.383 1.00 76.69 121 LEU A CA 1
ATOM 971 C C . LEU A 1 121 ? -4.769 9.775 3.582 1.00 76.69 121 LEU A C 1
ATOM 973 O O . LEU A 1 121 ? -4.525 10.053 2.412 1.00 76.69 121 LEU A O 1
ATOM 977 N N . ILE A 1 122 ? -5.857 10.237 4.208 1.00 80.44 122 ILE A N 1
ATOM 978 C CA . ILE A 1 122 ? -6.815 11.169 3.585 1.00 80.44 122 ILE A CA 1
ATOM 979 C C . ILE A 1 122 ? -6.436 12.653 3.750 1.00 80.44 122 ILE A C 1
ATOM 981 O O . ILE A 1 122 ? -7.223 13.520 3.377 1.00 80.44 122 ILE A O 1
ATOM 985 N N . GLY A 1 123 ? -5.255 12.965 4.299 1.00 77.25 123 GLY A N 1
ATOM 986 C CA . GLY A 1 123 ? -4.764 14.340 4.463 1.00 77.25 123 GLY A CA 1
ATOM 987 C C . GLY A 1 123 ? -5.136 15.022 5.785 1.00 77.25 123 GLY A C 1
ATOM 988 O O . GLY A 1 123 ? -5.033 16.240 5.893 1.00 77.25 123 GLY A O 1
ATOM 989 N N . GLY A 1 124 ? -5.568 14.269 6.797 1.00 79.31 124 GLY A N 1
ATOM 990 C CA . GLY A 1 124 ? -5.874 14.804 8.120 1.00 79.31 124 GLY A CA 1
ATOM 991 C C . GLY A 1 124 ? -4.627 15.171 8.940 1.00 79.31 124 GLY A C 1
ATOM 992 O O . GLY A 1 124 ? -3.678 14.390 9.036 1.00 79.31 124 GLY A O 1
ATOM 993 N N . GLU A 1 125 ? -4.633 16.342 9.587 1.00 77.94 125 GLU A N 1
ATOM 994 C CA . GLU A 1 125 ? -3.535 16.795 10.454 1.00 77.94 125 GLU A CA 1
ATOM 995 C C . GLU A 1 125 ? -3.632 16.258 11.898 1.00 77.94 125 GLU A C 1
ATOM 997 O O . GLU A 1 125 ? -4.720 16.047 12.436 1.00 77.94 125 GLU A O 1
ATOM 1002 N N . LYS A 1 126 ? -2.464 16.109 12.547 1.00 67.38 126 LYS A N 1
ATOM 1003 C CA . LYS A 1 126 ? -2.239 15.797 13.978 1.00 67.38 126 LYS A CA 1
ATOM 1004 C C . LYS A 1 126 ? -2.866 14.489 14.489 1.00 67.38 126 LYS A C 1
ATOM 1006 O O . LYS A 1 126 ? -2.161 13.483 14.595 1.00 67.38 126 LYS A O 1
ATOM 1011 N N . SER A 1 127 ? -4.155 14.516 14.815 1.00 64.50 127 SER A N 1
ATOM 1012 C CA . SER A 1 127 ? -4.922 13.428 15.432 1.00 64.50 127 SER A CA 1
ATOM 1013 C C . SER A 1 127 ? -6.340 13.427 14.860 1.00 64.50 127 SER A C 1
ATOM 1015 O O . SER A 1 127 ? -6.857 14.507 14.569 1.00 64.50 127 SER A O 1
ATOM 1017 N N . PRO A 1 128 ? -6.981 12.253 14.700 1.00 66.94 128 PRO A N 1
ATOM 1018 C CA . PRO A 1 128 ? -8.369 12.197 14.261 1.00 66.94 128 PRO A CA 1
ATOM 1019 C C . PRO A 1 128 ? -9.268 12.982 15.231 1.00 66.94 128 PRO A C 1
ATOM 1021 O O . PRO A 1 128 ? -8.966 13.026 16.430 1.00 66.94 128 PRO A O 1
ATOM 1024 N N . PRO A 1 129 ? -10.351 13.615 14.740 1.00 70.06 129 PRO A N 1
ATOM 1025 C CA . PRO A 1 129 ? -11.280 14.347 15.590 1.00 70.06 129 PRO A CA 1
ATOM 1026 C C . PRO A 1 129 ? -11.776 13.430 16.708 1.00 70.06 129 PRO A C 1
ATOM 1028 O O . PRO A 1 129 ? -12.251 12.322 16.452 1.00 70.06 129 PRO A O 1
ATOM 1031 N N . SER A 1 130 ? -11.651 13.883 17.956 1.00 67.81 130 SER A N 1
ATOM 1032 C CA . SER A 1 130 ? -12.273 13.199 19.082 1.00 67.81 130 SER A CA 1
ATOM 1033 C C . SER A 1 130 ? -13.778 13.315 18.894 1.00 67.81 130 SER A C 1
ATOM 1035 O O . SER A 1 130 ? -14.330 14.409 19.029 1.00 67.81 130 SER A O 1
ATOM 1037 N N . ILE A 1 131 ? -14.435 12.206 18.554 1.00 62.69 131 ILE A N 1
ATOM 1038 C CA . ILE A 1 131 ? -15.889 12.121 18.652 1.00 62.69 131 ILE A CA 1
ATOM 1039 C C . ILE A 1 131 ? -16.170 12.265 20.146 1.00 62.69 131 ILE A C 1
ATOM 1041 O O . ILE A 1 131 ? -15.815 11.382 20.925 1.00 62.69 131 ILE A O 1
ATOM 1045 N N . GLY A 1 132 ? -16.641 13.447 20.549 1.00 51.47 132 GLY A N 1
ATOM 1046 C CA . GLY A 1 132 ? -16.870 13.778 21.948 1.00 51.47 132 GLY A CA 1
ATOM 1047 C C . GLY A 1 132 ? -17.707 12.694 22.612 1.00 51.47 132 GLY A C 1
ATOM 1048 O O . GLY A 1 132 ? -18.679 12.217 22.026 1.00 51.47 132 GLY A O 1
ATOM 1049 N N . SER A 1 133 ? -17.294 12.294 23.813 1.00 48.69 133 SER A N 1
ATOM 1050 C CA . SER A 1 133 ? -18.099 11.459 2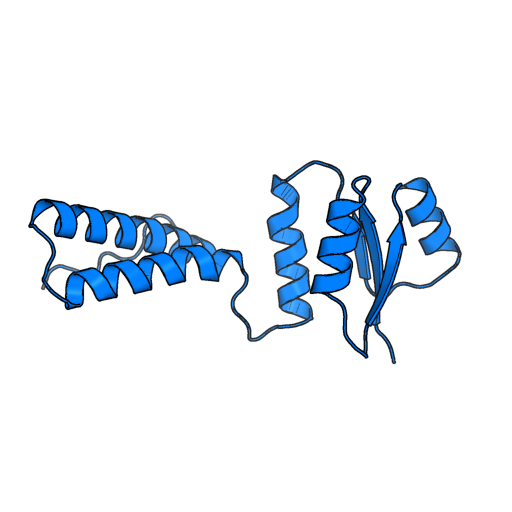4.694 1.00 48.69 133 SER A CA 1
ATOM 1051 C C . SER A 1 133 ? -19.452 12.143 24.873 1.00 48.69 133 SER A C 1
ATOM 1053 O O . SER A 1 133 ? -19.501 13.255 25.399 1.00 48.69 133 SER A O 1
ATOM 1055 N N . ASN A 1 134 ? -20.510 11.514 24.370 1.00 39.97 134 ASN A N 1
ATOM 1056 C CA . ASN A 1 134 ? -21.881 11.892 24.689 1.00 39.97 134 ASN A CA 1
ATOM 1057 C C . ASN A 1 134 ? -22.266 11.253 26.024 1.00 39.97 134 ASN A C 1
ATOM 1059 O O . ASN A 1 134 ? -21.871 10.079 26.224 1.00 39.97 134 ASN A O 1
#

InterPro domains:
  IPR001789 Signal transduction response regulator, receiver domain [PS50110] (4-134)
  IPR003661 Signal transduction histidine kinase, dimerisation/phosphoacceptor domain [cd00082] (80-122)
  IPR011006 CheY-like superfamily [SSF52172] (3-51)
  IPR036097 Signal transduction 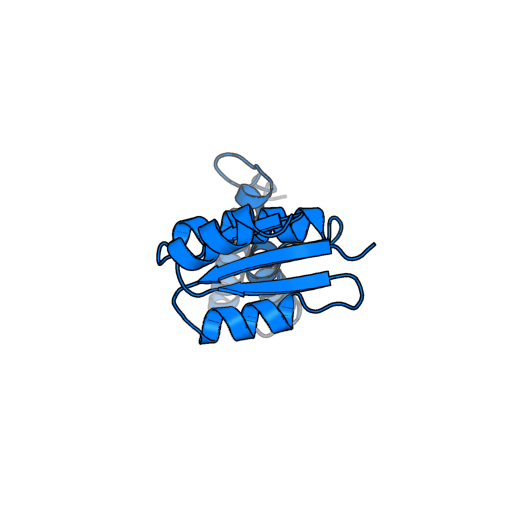histidine kinase, dimerisation/phosphoacceptor domain superfamily [SSF47384] (80-123)

Organism: Bdellovibrio bacteriovorus (NCBI:txid959)

Foldseek 3Di:
DAAEEEEEALDVVVVVVVCVVPDDPRYDYHYDNDPVVVVVDVVVDDHPYYYHDPDPPVVVQVVQVVVCCVVPVPDDRPLLVVLVVLLVVLVVVVVVVPDDPVSVVVSVVSNLVSVQVNCVVVPHPDGPDPPDDD

pLDDT: mean 74.85, std 14.95, range [39.97, 95.5]

Radius of gyration: 20.62 Å; chains: 1; bounding box: 43×29×58 Å